Protein AF-A0A0P9EYX3-F1 (afdb_monomer_lite)

Structure (mmCIF, N/CA/C/O backbone):
data_AF-A0A0P9EYX3-F1
#
_entry.id   AF-A0A0P9EYX3-F1
#
loop_
_atom_site.group_PDB
_atom_site.id
_atom_site.type_symbol
_atom_site.label_atom_id
_atom_site.label_alt_id
_atom_site.label_comp_id
_atom_site.label_asym_id
_atom_site.label_entity_id
_atom_site.label_seq_id
_atom_site.pdbx_PDB_ins_code
_atom_site.Cartn_x
_atom_site.Cartn_y
_atom_site.Cartn_z
_atom_site.occupancy
_atom_site.B_iso_or_equiv
_atom_site.auth_seq_id
_atom_site.auth_comp_id
_atom_site.auth_asym_id
_atom_site.auth_atom_id
_atom_site.pdbx_PDB_model_num
ATOM 1 N N . MET A 1 1 ? 18.664 -8.738 9.461 1.00 56.00 1 MET A N 1
ATOM 2 C CA . MET A 1 1 ? 17.255 -9.121 9.704 1.00 56.00 1 MET A CA 1
ATOM 3 C C . MET A 1 1 ? 16.714 -9.709 8.414 1.00 56.00 1 MET A C 1
ATOM 5 O O . MET A 1 1 ? 16.962 -9.116 7.372 1.00 56.00 1 MET A O 1
ATOM 9 N N . SER A 1 2 ? 16.068 -10.877 8.462 1.00 75.12 2 SER A N 1
ATOM 10 C CA . SER A 1 2 ? 15.362 -11.426 7.294 1.00 75.12 2 SER A CA 1
ATOM 11 C C . SER A 1 2 ? 14.172 -10.527 6.969 1.00 75.12 2 SER A C 1
ATOM 13 O O . SER A 1 2 ? 13.503 -10.077 7.900 1.00 75.12 2 SER A O 1
ATOM 15 N N . MET A 1 3 ? 13.902 -10.258 5.690 1.00 77.12 3 MET A N 1
ATOM 16 C CA . MET A 1 3 ? 12.642 -9.605 5.327 1.00 77.12 3 MET A CA 1
ATOM 17 C C . MET A 1 3 ? 11.479 -10.579 5.584 1.00 77.12 3 MET A C 1
ATOM 19 O O . MET A 1 3 ? 11.653 -11.778 5.335 1.00 77.12 3 MET A O 1
ATOM 23 N N . PRO A 1 4 ? 10.333 -10.108 6.112 1.00 86.69 4 PRO A N 1
ATOM 24 C CA . PRO A 1 4 ? 9.135 -10.933 6.237 1.00 86.69 4 PRO A CA 1
ATOM 25 C C . PRO A 1 4 ? 8.667 -11.393 4.853 1.00 86.69 4 PRO A C 1
ATOM 27 O O . PRO A 1 4 ? 8.854 -10.683 3.862 1.00 86.69 4 PRO A O 1
ATOM 30 N N . SER A 1 5 ? 8.066 -12.581 4.779 1.00 93.69 5 SER A N 1
ATOM 31 C CA . SER A 1 5 ? 7.452 -13.033 3.531 1.00 93.69 5 SER A CA 1
ATOM 32 C C . SER A 1 5 ? 6.205 -12.200 3.208 1.00 93.69 5 SER A C 1
ATOM 34 O O . SER A 1 5 ? 5.615 -11.572 4.092 1.00 93.69 5 SER A O 1
ATOM 36 N N . SER A 1 6 ? 5.749 -12.247 1.952 1.00 94.88 6 SER A N 1
ATOM 37 C CA . SER A 1 6 ? 4.475 -11.625 1.565 1.00 94.88 6 SER A CA 1
ATOM 38 C C . SER A 1 6 ? 3.313 -12.107 2.437 1.00 94.88 6 SER A C 1
ATOM 40 O O . SER A 1 6 ? 2.456 -11.308 2.801 1.00 94.88 6 SER A O 1
ATOM 42 N N . ALA A 1 7 ? 3.270 -13.400 2.770 1.00 94.44 7 ALA A N 1
ATOM 43 C CA . ALA A 1 7 ? 2.204 -13.970 3.588 1.00 94.44 7 ALA A CA 1
ATOM 44 C C . ALA A 1 7 ? 2.258 -13.453 5.033 1.00 94.44 7 ALA A C 1
ATOM 46 O O . ALA A 1 7 ? 1.218 -13.154 5.622 1.00 94.44 7 ALA A O 1
ATOM 47 N N . ASP A 1 8 ? 3.464 -13.295 5.587 1.00 95.19 8 ASP A N 1
ATOM 48 C CA . ASP A 1 8 ? 3.642 -12.738 6.929 1.00 95.19 8 ASP A CA 1
ATOM 49 C C . ASP A 1 8 ? 3.175 -11.284 6.988 1.00 95.19 8 ASP A C 1
ATOM 51 O O . ASP A 1 8 ? 2.474 -10.900 7.925 1.00 95.19 8 ASP A O 1
ATOM 55 N N . LEU A 1 9 ? 3.532 -10.488 5.975 1.00 95.19 9 LEU A N 1
ATOM 56 C CA . LEU A 1 9 ? 3.181 -9.074 5.906 1.00 95.19 9 LEU A CA 1
ATOM 57 C C . LEU A 1 9 ? 1.673 -8.865 5.711 1.00 95.19 9 LEU A C 1
ATOM 59 O O . LEU A 1 9 ? 1.074 -8.083 6.445 1.00 95.19 9 LEU A O 1
ATOM 63 N N . ILE A 1 10 ? 1.042 -9.611 4.800 1.00 95.50 10 ILE A N 1
ATOM 64 C CA . ILE A 1 10 ? -0.418 -9.579 4.607 1.00 95.50 10 ILE A CA 1
ATOM 65 C C . ILE A 1 10 ? -1.128 -10.003 5.895 1.00 95.50 10 ILE A C 1
ATOM 67 O O . ILE A 1 10 ? -1.970 -9.274 6.411 1.00 95.50 10 ILE A O 1
ATOM 71 N N . GLY A 1 11 ? -0.705 -11.112 6.505 1.00 94.94 11 GLY A N 1
ATOM 72 C CA . GLY A 1 11 ? -1.278 -11.556 7.771 1.00 94.94 11 GLY A CA 1
ATOM 73 C C . GLY A 1 11 ? -1.064 -10.559 8.915 1.00 94.94 11 GLY A C 1
ATOM 74 O O . GLY A 1 11 ? -1.865 -10.516 9.849 1.00 94.94 11 GLY A O 1
ATOM 75 N N . GLN A 1 12 ? 0.009 -9.764 8.895 1.00 95.25 12 GLN A N 1
ATOM 76 C CA . GLN A 1 12 ? 0.209 -8.682 9.858 1.00 95.25 12 GLN A CA 1
ATOM 77 C C . GLN A 1 12 ? -0.786 -7.541 9.624 1.00 95.25 12 GLN A C 1
ATOM 79 O O . GLN A 1 12 ? -1.417 -7.100 10.585 1.00 95.25 12 GLN A O 1
ATOM 84 N N . ILE A 1 13 ? -0.947 -7.095 8.376 1.00 95.81 13 ILE A N 1
ATOM 85 C CA . ILE A 1 13 ? -1.912 -6.057 7.989 1.00 95.81 13 ILE A CA 1
ATOM 86 C C . ILE A 1 13 ? -3.324 -6.475 8.420 1.00 95.81 13 ILE A C 1
ATOM 88 O O . ILE A 1 13 ? -4.005 -5.731 9.129 1.00 95.81 13 ILE A O 1
ATOM 92 N N . ASP A 1 14 ? -3.732 -7.701 8.094 1.00 94.19 14 ASP A N 1
ATOM 93 C CA . ASP A 1 14 ? -5.078 -8.206 8.372 1.00 94.19 14 ASP A CA 1
ATOM 94 C C . ASP A 1 14 ? -5.364 -8.325 9.870 1.00 94.19 14 ASP A C 1
ATOM 96 O O . ASP A 1 14 ? -6.439 -7.942 10.334 1.00 94.19 14 ASP A O 1
ATOM 100 N N . ARG A 1 15 ? -4.397 -8.815 10.654 1.00 94.62 15 ARG A N 1
ATOM 101 C CA . ARG A 1 15 ? -4.605 -9.127 12.078 1.00 94.62 15 ARG A CA 1
ATOM 102 C C . ARG A 1 15 ? -4.329 -7.970 13.022 1.00 94.62 15 ARG A C 1
ATOM 104 O O . ARG A 1 15 ? -4.756 -8.037 14.173 1.00 94.62 15 ARG A O 1
ATOM 111 N N . LEU A 1 16 ? -3.610 -6.933 12.589 1.00 96.38 16 LEU A N 1
ATOM 112 C CA . LEU A 1 16 ? -3.310 -5.813 13.474 1.00 96.38 16 LEU A CA 1
ATOM 113 C C . LEU A 1 16 ? -4.608 -5.092 13.858 1.00 96.38 16 LEU A C 1
ATOM 115 O O . LEU A 1 16 ? -5.266 -4.484 13.014 1.00 96.38 16 LEU A O 1
ATOM 119 N N . ALA A 1 17 ? -4.964 -5.154 15.139 1.00 96.81 17 ALA A N 1
ATOM 120 C CA . ALA A 1 17 ? -6.042 -4.355 15.698 1.00 96.81 17 ALA A CA 1
ATOM 121 C C . ALA A 1 17 ? -5.555 -2.910 15.859 1.00 96.81 17 ALA A C 1
ATOM 123 O O . ALA A 1 17 ? -4.604 -2.656 16.599 1.00 96.81 17 ALA A O 1
ATOM 124 N N . VAL A 1 18 ? -6.199 -1.973 15.162 1.00 97.38 18 VAL A N 1
ATOM 125 C CA . VAL A 1 18 ? -5.868 -0.543 15.224 1.00 97.38 18 VAL A CA 1
ATOM 126 C C . VAL A 1 18 ? -6.902 0.167 16.108 1.00 97.38 18 VAL A C 1
ATOM 128 O O . VAL A 1 18 ? -8.075 0.209 15.729 1.00 97.38 18 VAL A O 1
ATOM 131 N N . PRO A 1 19 ? -6.516 0.700 17.285 1.00 96.56 19 PRO A N 1
ATOM 132 C CA . PRO A 1 19 ? -7.448 1.362 18.197 1.00 96.56 19 PRO A CA 1
ATOM 133 C C . PRO A 1 19 ? -8.070 2.642 17.611 1.00 96.56 19 PRO A C 1
ATOM 135 O O . PRO A 1 19 ? -7.474 3.273 16.732 1.00 96.56 19 PRO A O 1
ATOM 138 N N . PRO A 1 20 ? -9.223 3.094 18.140 1.00 96.56 20 PRO A N 1
ATOM 139 C CA . PRO A 1 20 ? -9.788 4.394 17.787 1.00 96.56 20 PRO A CA 1
ATOM 140 C C . PRO A 1 20 ? -8.774 5.535 17.961 1.00 96.56 20 PRO A C 1
ATOM 142 O O . PRO A 1 20 ? -8.062 5.598 18.963 1.00 96.56 20 PRO A O 1
ATOM 145 N N . GLY A 1 21 ? -8.722 6.446 16.985 1.00 97.25 21 GLY A N 1
ATOM 146 C CA . GLY A 1 21 ? -7.787 7.578 16.981 1.00 97.25 21 GLY A CA 1
ATOM 147 C C . GLY A 1 21 ? -6.361 7.238 16.531 1.00 97.25 21 GLY A C 1
ATOM 148 O O . GLY A 1 21 ? -5.475 8.076 16.681 1.00 97.25 21 GLY A O 1
ATOM 149 N N . GLN A 1 22 ? -6.125 6.038 15.991 1.00 97.94 22 GLN A N 1
ATOM 150 C CA . GLN A 1 22 ? -4.820 5.609 15.483 1.00 97.94 22 GLN A CA 1
ATOM 151 C C . GLN A 1 22 ? -4.900 5.111 14.039 1.00 97.94 22 GLN A C 1
ATOM 153 O O . GLN A 1 22 ? -5.967 4.757 13.538 1.00 97.94 22 GLN A O 1
ATOM 158 N N . LEU A 1 23 ? -3.737 5.065 13.392 1.00 97.88 23 LEU A N 1
ATOM 159 C CA . LEU A 1 23 ? -3.525 4.451 12.087 1.00 97.88 23 LEU A CA 1
ATOM 160 C C . LEU A 1 23 ? -2.263 3.593 12.138 1.00 97.88 23 LEU A C 1
ATOM 162 O O . LEU A 1 23 ? -1.281 3.965 12.782 1.00 97.88 23 LEU A O 1
ATOM 166 N N . ALA A 1 24 ? -2.281 2.475 11.421 1.00 98.00 24 ALA A N 1
ATOM 167 C CA . ALA A 1 24 ? -1.086 1.700 11.123 1.00 98.00 24 ALA A CA 1
ATOM 168 C C . ALA A 1 24 ? -0.657 1.935 9.673 1.00 98.00 24 ALA A C 1
ATOM 170 O O . ALA A 1 24 ? -1.507 2.082 8.793 1.00 98.00 24 ALA A O 1
ATOM 171 N N . LEU A 1 25 ? 0.657 1.978 9.443 1.00 97.88 25 LEU A N 1
ATOM 172 C CA . LEU A 1 25 ? 1.249 2.241 8.136 1.00 97.88 25 LEU A CA 1
ATOM 173 C C . LEU A 1 25 ?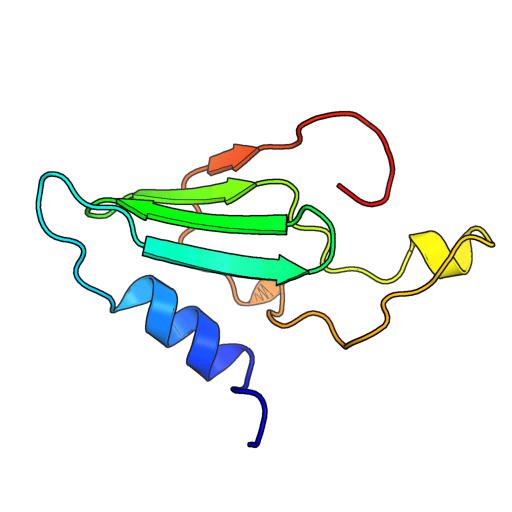 2.326 1.206 7.811 1.00 97.88 25 LEU A C 1
ATOM 175 O O . LEU A 1 25 ? 3.180 0.909 8.647 1.00 97.88 25 LEU A O 1
ATOM 179 N N . TRP A 1 26 ? 2.325 0.730 6.568 1.00 97.25 26 TRP A N 1
ATOM 180 C CA . TRP A 1 26 ? 3.379 -0.116 6.010 1.00 97.25 26 TRP A CA 1
ATOM 181 C C . TRP A 1 26 ? 3.890 0.493 4.713 1.00 97.25 26 TRP A C 1
ATOM 183 O O . TRP A 1 26 ? 3.104 0.765 3.809 1.00 97.25 26 TRP A O 1
ATOM 193 N N . ALA A 1 27 ? 5.205 0.686 4.610 1.00 95.81 27 ALA A N 1
ATOM 194 C CA . ALA A 1 27 ? 5.838 1.108 3.367 1.00 95.81 27 ALA A CA 1
ATOM 195 C C . ALA A 1 27 ? 6.003 -0.094 2.427 1.00 95.81 27 ALA A C 1
ATOM 197 O O . ALA A 1 27 ? 6.606 -1.102 2.799 1.00 95.81 27 ALA A O 1
ATOM 198 N N . LEU A 1 28 ? 5.505 0.032 1.197 1.00 95.00 28 LEU A N 1
ATOM 199 C CA . LEU A 1 28 ? 5.653 -0.966 0.132 1.00 95.00 28 LEU A CA 1
ATOM 200 C C . LEU A 1 28 ? 6.879 -0.701 -0.761 1.00 95.00 28 LEU A C 1
ATOM 202 O O . LEU A 1 28 ? 7.233 -1.528 -1.609 1.00 95.00 28 LEU A O 1
ATOM 206 N N . GLY A 1 29 ? 7.547 0.435 -0.544 1.00 92.56 29 GLY A N 1
ATOM 207 C CA . GLY A 1 29 ? 8.589 0.979 -1.410 1.00 92.56 29 GLY A CA 1
ATOM 208 C C . GLY A 1 29 ? 8.064 2.024 -2.376 1.00 92.56 29 GLY A C 1
ATOM 209 O O . GLY A 1 29 ? 6.864 2.101 -2.609 1.00 92.56 29 GLY A O 1
ATOM 210 N N . GLN A 1 30 ? 8.981 2.809 -2.947 1.00 90.88 30 GLN A N 1
ATOM 211 C CA . GLN A 1 30 ? 8.636 3.960 -3.784 1.00 90.88 30 GLN A CA 1
ATOM 212 C C . GLN A 1 30 ? 7.686 4.911 -3.028 1.00 90.88 30 GLN A C 1
ATOM 214 O O . GLN A 1 30 ? 7.990 5.270 -1.888 1.00 90.88 30 GLN A O 1
ATOM 219 N N . ALA A 1 31 ? 6.557 5.288 -3.630 1.00 94.19 31 ALA A N 1
ATOM 220 C CA . ALA A 1 31 ? 5.488 6.063 -3.005 1.00 94.19 31 ALA A CA 1
ATOM 221 C C . ALA A 1 31 ? 4.401 5.182 -2.353 1.00 94.19 31 ALA A C 1
ATOM 223 O O . ALA A 1 31 ? 3.430 5.712 -1.819 1.00 94.19 31 ALA A O 1
ATOM 224 N N . GLY A 1 32 ? 4.561 3.855 -2.379 1.00 96.62 32 GLY A N 1
ATOM 225 C CA . GLY A 1 32 ? 3.518 2.912 -2.005 1.00 96.62 32 GLY A CA 1
ATOM 226 C C . GLY A 1 32 ? 3.365 2.698 -0.504 1.00 96.62 32 GLY A C 1
ATOM 227 O O . GLY A 1 32 ? 4.336 2.390 0.198 1.00 96.62 32 GLY A O 1
ATOM 228 N N . PHE A 1 33 ? 2.125 2.770 -0.018 1.00 97.81 33 PHE A N 1
ATOM 229 C CA . PHE A 1 33 ? 1.768 2.537 1.380 1.00 97.81 33 PHE A CA 1
ATOM 230 C C . PHE A 1 33 ? 0.505 1.696 1.535 1.00 97.81 33 PHE A C 1
ATOM 232 O O . PHE A 1 33 ? -0.438 1.800 0.755 1.00 97.81 33 PHE A O 1
ATOM 239 N N . VAL A 1 34 ? 0.456 0.926 2.621 1.00 97.75 34 VAL A N 1
ATOM 240 C CA . VAL A 1 34 ? -0.796 0.414 3.190 1.00 97.75 34 VAL A CA 1
ATOM 241 C C . VAL A 1 34 ? -1.124 1.230 4.427 1.00 97.75 34 VAL A C 1
ATOM 243 O O . VAL A 1 34 ? -0.261 1.406 5.288 1.00 97.75 34 VAL A O 1
ATOM 246 N N . ILE A 1 35 ? -2.365 1.696 4.534 1.00 97.75 35 ILE A N 1
ATOM 247 C CA . ILE A 1 35 ? -2.906 2.359 5.719 1.00 97.75 35 ILE A CA 1
ATOM 248 C C . ILE A 1 35 ? -4.056 1.516 6.256 1.00 97.75 35 ILE A C 1
ATOM 250 O O . ILE A 1 35 ? -4.969 1.163 5.510 1.00 97.75 35 ILE A O 1
ATOM 254 N N . LYS A 1 36 ? -4.035 1.230 7.560 1.00 97.75 36 LYS A N 1
ATOM 255 C CA . LYS A 1 36 ? -5.150 0.579 8.254 1.00 97.75 36 LYS A CA 1
ATOM 256 C C . LYS A 1 36 ? -5.685 1.442 9.389 1.00 97.75 36 LYS A C 1
ATOM 258 O O . LYS A 1 36 ? -4.912 1.922 10.219 1.00 97.75 36 LYS A O 1
ATOM 263 N N . GLY A 1 37 ? -7.007 1.579 9.443 1.00 96.62 37 GLY A N 1
ATOM 264 C CA . GLY A 1 37 ? -7.747 2.190 10.547 1.00 96.62 37 GLY A CA 1
ATOM 265 C C . GLY A 1 37 ? -9.034 1.413 10.814 1.00 96.62 37 GLY A C 1
ATOM 266 O O . GLY A 1 37 ? -9.857 1.259 9.913 1.00 96.62 37 GLY A O 1
ATOM 267 N N . GLY A 1 38 ? -9.208 0.898 12.035 1.00 93.19 38 GLY A N 1
ATOM 268 C CA . GLY A 1 38 ? -10.267 -0.074 12.323 1.00 93.19 38 GLY A CA 1
ATOM 269 C C . GLY A 1 38 ? -10.190 -1.274 11.369 1.00 93.19 38 GLY A C 1
ATOM 270 O O . GLY A 1 38 ? -9.121 -1.868 11.210 1.00 93.19 38 GLY A O 1
ATOM 271 N N . ASP A 1 39 ? -11.302 -1.573 10.696 1.00 91.81 39 ASP A N 1
ATOM 272 C CA . ASP A 1 39 ? -11.409 -2.651 9.699 1.00 91.81 39 ASP A CA 1
ATOM 273 C C . ASP A 1 39 ? -11.123 -2.191 8.255 1.00 91.81 39 ASP A C 1
ATOM 275 O O . ASP A 1 39 ? -11.172 -2.995 7.324 1.00 91.81 39 ASP A O 1
ATOM 279 N N . MET A 1 40 ? -10.827 -0.902 8.048 1.00 95.19 40 MET A N 1
ATOM 280 C CA . MET A 1 40 ? -10.537 -0.337 6.730 1.00 95.19 40 MET A CA 1
ATOM 281 C C . MET A 1 40 ? -9.049 -0.468 6.406 1.00 95.19 40 MET A C 1
ATOM 283 O O . MET A 1 40 ? -8.206 0.028 7.156 1.00 95.19 40 MET A O 1
ATOM 287 N N . ILE A 1 41 ? -8.737 -1.069 5.258 1.00 97.50 41 ILE A N 1
ATOM 288 C CA . ILE A 1 41 ? -7.396 -1.175 4.680 1.00 97.50 41 ILE A CA 1
ATOM 289 C C . ILE A 1 41 ? -7.397 -0.456 3.325 1.00 97.50 41 ILE A C 1
ATOM 291 O O . ILE A 1 41 ? -8.162 -0.796 2.416 1.00 97.50 41 ILE A O 1
ATOM 295 N N . VAL A 1 42 ? -6.526 0.545 3.198 1.00 97.50 42 VAL A N 1
ATOM 296 C CA . VAL A 1 42 ? -6.342 1.365 1.995 1.00 97.50 42 VAL A CA 1
ATOM 297 C C . VAL A 1 42 ? -4.921 1.196 1.481 1.00 97.50 42 VAL A C 1
ATOM 299 O O . VAL A 1 42 ? -3.967 1.298 2.249 1.00 97.50 42 VAL A O 1
ATOM 302 N N . TYR A 1 43 ? -4.785 0.988 0.178 1.00 97.88 43 TYR A N 1
ATOM 303 C CA . TYR A 1 43 ? -3.503 0.994 -0.517 1.00 97.88 43 TYR A CA 1
ATOM 304 C C . TYR A 1 43 ? -3.354 2.322 -1.258 1.00 97.88 43 TYR A C 1
ATOM 306 O O . TYR A 1 43 ? -4.277 2.744 -1.950 1.00 97.88 43 TYR A O 1
ATOM 314 N N . ILE A 1 44 ? -2.214 2.984 -1.100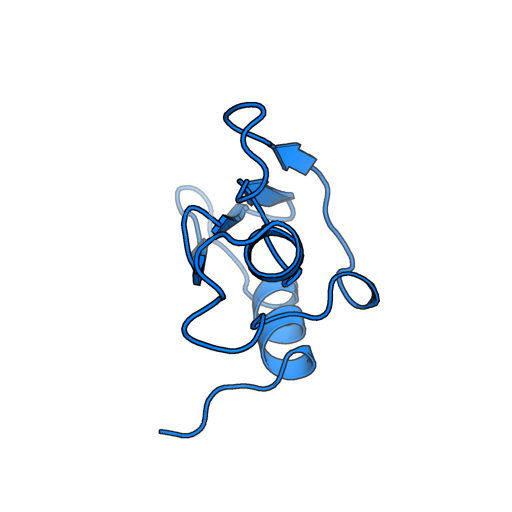 1.00 98.19 44 ILE A N 1
ATOM 315 C CA . ILE A 1 44 ? -1.842 4.201 -1.828 1.00 98.19 44 ILE A CA 1
ATOM 316 C C . ILE A 1 44 ? -0.637 3.850 -2.684 1.00 98.19 44 ILE A C 1
ATOM 318 O O . ILE A 1 44 ? 0.305 3.265 -2.154 1.00 98.19 44 ILE A O 1
ATOM 322 N N . ASP A 1 45 ? -0.691 4.181 -3.970 1.00 97.44 45 ASP A N 1
ATOM 323 C CA . AS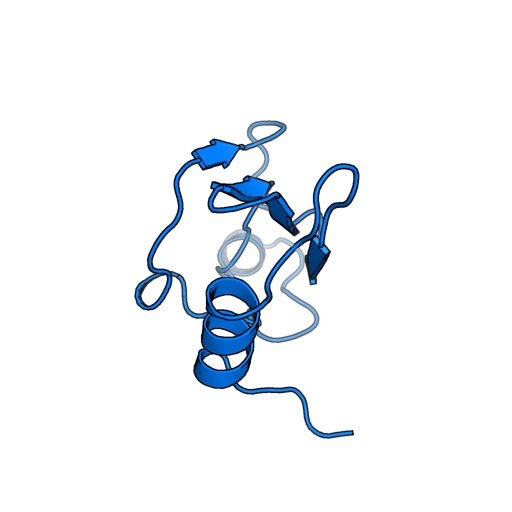P A 1 45 ? 0.368 3.980 -4.961 1.00 97.44 45 ASP A CA 1
ATOM 324 C C . ASP A 1 45 ? 1.053 2.597 -4.872 1.00 97.44 45 ASP A C 1
ATOM 326 O O . ASP A 1 45 ? 2.277 2.515 -4.699 1.00 97.44 45 ASP A O 1
ATOM 330 N N . PRO A 1 46 ? 0.303 1.472 -4.873 1.00 95.94 46 PRO A N 1
ATOM 331 C CA . PRO A 1 46 ? 0.881 0.147 -4.704 1.00 95.94 46 PRO A CA 1
ATOM 332 C C . PRO A 1 46 ? 1.584 -0.319 -5.987 1.00 95.94 46 PRO A C 1
ATOM 334 O O . PRO A 1 46 ? 1.213 -1.335 -6.584 1.00 95.94 46 PRO A O 1
ATOM 337 N N . TYR A 1 47 ? 2.664 0.357 -6.376 1.00 95.62 47 TYR A N 1
ATOM 338 C CA . TYR A 1 47 ? 3.585 -0.154 -7.374 1.00 95.62 47 TYR A CA 1
ATOM 339 C C . TYR A 1 47 ? 4.201 -1.443 -6.837 1.00 95.62 47 TYR A C 1
ATOM 341 O O . TYR A 1 47 ? 5.063 -1.425 -5.959 1.00 95.62 47 TYR A O 1
ATOM 349 N N . LEU A 1 48 ? 3.713 -2.581 -7.330 1.00 94.44 48 LEU A N 1
ATOM 350 C CA . LEU A 1 48 ? 4.101 -3.943 -6.934 1.00 94.44 48 LEU A CA 1
ATOM 351 C C . LEU A 1 48 ? 4.672 -4.745 -8.112 1.00 94.44 48 LEU A C 1
ATOM 353 O O . LEU A 1 48 ? 4.956 -5.933 -7.983 1.00 94.44 48 LEU A O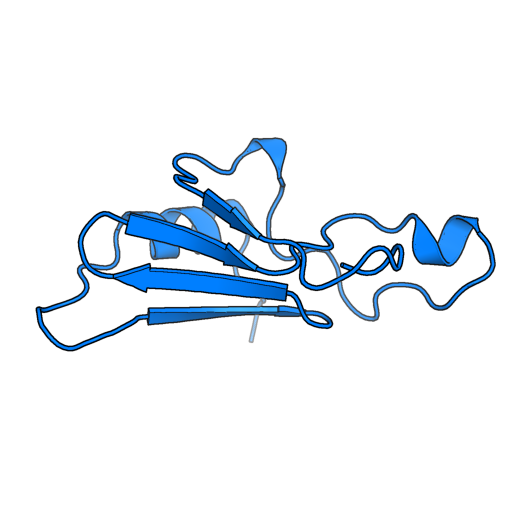 1
ATOM 357 N N . SER A 1 49 ? 4.863 -4.090 -9.257 1.00 91.88 49 SER A N 1
ATOM 358 C CA . SER A 1 49 ? 5.424 -4.682 -10.467 1.00 91.88 49 SER A CA 1
ATOM 359 C C . SER A 1 49 ? 6.897 -4.291 -10.658 1.00 91.88 49 SER A C 1
ATOM 361 O O . SER A 1 49 ? 7.525 -3.669 -9.797 1.00 91.88 49 SER A O 1
ATOM 363 N N . GLY A 1 50 ? 7.472 -4.700 -11.788 1.00 90.06 50 GLY A N 1
ATOM 364 C CA . GLY A 1 50 ? 8.778 -4.244 -12.266 1.00 90.06 50 GLY A CA 1
ATOM 365 C C . GLY A 1 50 ? 8.699 -3.573 -13.639 1.00 90.06 50 GLY A C 1
ATOM 366 O O . GLY A 1 50 ? 9.722 -3.501 -14.317 1.00 90.06 50 GLY A O 1
ATOM 367 N N . GLU A 1 51 ? 7.508 -3.140 -14.074 1.00 89.12 51 GLU A N 1
ATOM 368 C CA . GLU A 1 51 ? 7.269 -2.675 -15.451 1.00 89.12 51 GLU A CA 1
ATOM 369 C C . GLU A 1 51 ? 8.069 -1.414 -15.803 1.00 89.12 51 GLU A C 1
ATOM 371 O O . GLU A 1 51 ? 8.542 -1.297 -16.927 1.00 89.12 51 GLU A O 1
ATOM 376 N N . VAL A 1 52 ? 8.339 -0.528 -14.837 1.00 90.94 52 VAL A N 1
ATOM 377 C CA . VAL A 1 52 ? 9.148 0.685 -15.070 1.00 90.94 52 VAL A CA 1
ATOM 378 C C . VAL A 1 52 ? 10.543 0.341 -15.602 1.00 90.94 52 VAL A C 1
ATOM 380 O O . VAL A 1 52 ? 11.061 1.039 -16.467 1.00 90.94 52 VAL A O 1
ATOM 383 N N . ALA A 1 53 ? 11.152 -0.761 -15.143 1.00 91.31 53 ALA A N 1
ATOM 384 C CA . ALA A 1 53 ? 12.435 -1.216 -15.686 1.00 91.31 53 ALA A CA 1
ATOM 385 C C . ALA A 1 53 ? 12.323 -1.775 -17.107 1.00 91.31 53 ALA A C 1
ATOM 387 O O . ALA A 1 53 ? 13.286 -1.702 -17.868 1.00 91.31 53 ALA A O 1
ATOM 388 N N . ARG A 1 54 ? 11.176 -2.362 -17.464 1.00 89.19 54 ARG A N 1
ATOM 389 C CA . ARG A 1 54 ? 10.960 -2.933 -18.799 1.00 89.19 54 ARG A CA 1
ATOM 390 C C . ARG A 1 54 ? 10.807 -1.850 -19.863 1.00 89.19 54 ARG A C 1
ATOM 392 O O . ARG A 1 54 ? 11.280 -2.059 -20.974 1.00 89.19 54 ARG A O 1
ATOM 399 N N . ASP A 1 55 ? 10.281 -0.689 -19.485 1.00 87.50 55 ASP A N 1
ATOM 400 C CA . ASP A 1 55 ? 10.201 0.510 -20.332 1.00 87.50 55 ASP A CA 1
ATOM 401 C C . ASP A 1 55 ? 11.489 1.362 -20.326 1.00 87.50 55 ASP A C 1
ATOM 403 O O . ASP A 1 55 ? 11.506 2.503 -20.784 1.00 87.50 55 ASP A O 1
ATOM 407 N N . GLY A 1 56 ? 12.606 0.814 -19.829 1.00 89.44 56 GLY A N 1
ATOM 408 C CA . GLY A 1 56 ? 13.912 1.485 -19.827 1.00 89.44 56 GLY A CA 1
ATOM 409 C C . GLY A 1 56 ? 14.132 2.458 -18.664 1.00 89.44 56 GLY A C 1
ATOM 410 O O . GLY A 1 56 ? 15.139 3.166 -18.639 1.00 89.44 56 GLY A O 1
ATOM 411 N N . GLY A 1 57 ? 13.217 2.489 -17.693 1.00 88.94 57 GLY A N 1
ATOM 412 C CA . GLY A 1 57 ? 13.345 3.240 -16.449 1.00 88.94 57 GLY A CA 1
ATOM 413 C C . GLY A 1 57 ? 14.138 2.505 -15.361 1.00 88.94 57 GLY A C 1
ATOM 414 O O . GLY A 1 57 ? 14.750 1.456 -15.569 1.00 88.94 57 GLY A O 1
ATOM 415 N N . HIS A 1 58 ? 14.125 3.065 -14.150 1.00 89.31 58 HIS A N 1
ATOM 416 C CA . HIS A 1 58 ? 14.816 2.475 -13.003 1.00 89.31 58 HIS A CA 1
ATOM 417 C C . HIS A 1 58 ? 13.983 1.350 -12.379 1.00 89.31 58 HIS A C 1
ATOM 419 O O . HIS A 1 58 ? 12.828 1.538 -12.002 1.00 89.31 58 HIS A O 1
ATOM 425 N N . GLY A 1 59 ? 14.591 0.175 -12.222 1.00 90.50 59 GLY A N 1
ATOM 426 C CA . GLY A 1 59 ? 13.955 -0.951 -11.545 1.00 90.50 59 GLY A CA 1
ATOM 427 C C . GLY A 1 59 ? 13.844 -0.779 -10.038 1.00 90.50 59 GLY A C 1
ATOM 428 O O . GLY A 1 59 ? 14.542 0.025 -9.414 1.00 90.50 59 GLY A O 1
ATOM 429 N N . ARG A 1 60 ? 12.989 -1.607 -9.430 1.00 92.19 60 ARG A N 1
ATOM 430 C CA . ARG A 1 60 ? 12.908 -1.684 -7.973 1.00 92.19 60 ARG A CA 1
ATOM 431 C C . ARG A 1 60 ? 14.264 -2.076 -7.391 1.00 92.19 60 ARG A C 1
ATOM 433 O O . ARG A 1 60 ? 14.886 -3.042 -7.826 1.00 92.19 60 ARG A O 1
ATOM 440 N N . ARG A 1 61 ? 14.674 -1.378 -6.333 1.00 91.06 61 ARG A N 1
ATOM 441 C CA . ARG A 1 61 ? 15.899 -1.699 -5.578 1.00 91.06 61 ARG A CA 1
ATOM 442 C C . ARG A 1 61 ? 15.742 -2.906 -4.648 1.00 91.06 61 ARG A C 1
ATOM 444 O O . ARG A 1 61 ? 16.737 -3.418 -4.149 1.00 91.06 61 ARG A O 1
ATOM 451 N N . PHE A 1 62 ? 14.507 -3.335 -4.399 1.00 89.88 62 PHE A N 1
ATOM 452 C CA . PHE A 1 62 ? 14.165 -4.516 -3.612 1.00 89.88 62 PHE A CA 1
ATOM 453 C C . PHE A 1 62 ? 12.880 -5.162 -4.158 1.00 89.88 62 PHE A C 1
ATOM 455 O O . PHE A 1 62 ? 12.076 -4.462 -4.786 1.00 89.88 62 PHE A O 1
ATOM 462 N N . PRO A 1 63 ? 12.670 -6.475 -3.940 1.00 91.81 63 PRO A N 1
ATOM 463 C CA . PRO A 1 63 ? 11.467 -7.168 -4.398 1.00 91.81 63 PRO A CA 1
ATOM 464 C C . PRO A 1 63 ? 10.180 -6.493 -3.913 1.00 91.81 63 PRO A C 1
ATOM 466 O O . PRO A 1 63 ? 10.174 -5.838 -2.871 1.00 91.81 63 PRO A O 1
ATOM 469 N N . ALA A 1 64 ? 9.079 -6.658 -4.648 1.00 94.50 64 ALA A N 1
ATOM 470 C CA . ALA A 1 64 ? 7.771 -6.271 -4.129 1.00 94.50 64 ALA A CA 1
ATOM 471 C C . ALA A 1 64 ? 7.516 -7.009 -2.799 1.00 94.50 64 ALA A C 1
ATOM 473 O O . ALA A 1 64 ? 7.685 -8.229 -2.751 1.00 94.50 64 ALA A O 1
ATOM 474 N N . PRO A 1 65 ? 7.173 -6.299 -1.708 1.00 94.62 65 PRO A N 1
ATOM 475 C CA . PRO A 1 65 ? 7.063 -6.919 -0.389 1.00 94.62 65 PRO A CA 1
ATOM 476 C C . PRO A 1 65 ? 5.776 -7.733 -0.225 1.00 94.62 65 PRO A C 1
ATOM 478 O O . PRO A 1 65 ? 5.687 -8.552 0.686 1.00 94.62 65 PRO A O 1
ATOM 481 N N . ILE A 1 66 ? 4.794 -7.520 -1.105 1.00 94.69 66 ILE A N 1
ATOM 482 C CA . ILE A 1 66 ? 3.547 -8.277 -1.160 1.00 94.69 66 ILE A CA 1
ATOM 483 C C . ILE A 1 66 ? 3.266 -8.737 -2.589 1.00 94.69 66 ILE A C 1
ATOM 485 O O . ILE A 1 66 ? 3.529 -8.010 -3.548 1.00 94.69 66 ILE A O 1
ATOM 489 N N . ASP A 1 67 ? 2.710 -9.937 -2.714 1.00 94.25 67 ASP A N 1
ATOM 490 C CA . ASP A 1 67 ? 2.080 -10.414 -3.938 1.00 94.25 67 ASP A CA 1
ATOM 491 C C . ASP A 1 67 ? 0.678 -9.785 -4.051 1.00 94.25 67 ASP A C 1
ATOM 493 O O . ASP A 1 67 ? -0.170 -10.045 -3.187 1.00 94.25 67 ASP A O 1
ATOM 497 N N . PRO A 1 68 ? 0.394 -8.977 -5.091 1.00 92.50 68 PRO A N 1
ATOM 498 C CA . PRO A 1 68 ? -0.924 -8.374 -5.273 1.00 92.50 68 PRO A CA 1
ATOM 499 C C . PRO A 1 68 ? -2.054 -9.412 -5.371 1.00 92.50 68 PRO A C 1
ATOM 501 O O . PRO A 1 68 ? -3.177 -9.116 -4.969 1.00 92.50 68 PRO A O 1
ATOM 504 N N . ALA A 1 69 ? -1.787 -10.639 -5.840 1.00 92.31 69 ALA A N 1
ATOM 505 C CA . ALA A 1 69 ? -2.801 -11.695 -5.928 1.00 92.31 69 ALA A CA 1
ATOM 506 C C . ALA A 1 69 ? -3.228 -12.251 -4.555 1.00 92.31 69 ALA A C 1
ATOM 508 O O . ALA A 1 69 ? -4.312 -12.833 -4.421 1.00 9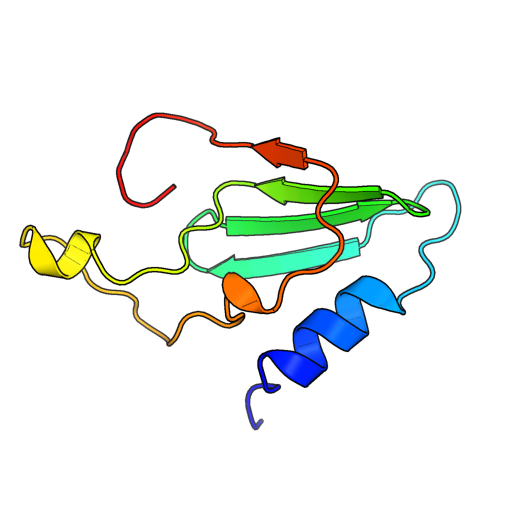2.31 69 ALA A O 1
ATOM 509 N N . ALA A 1 70 ? -2.390 -12.067 -3.532 1.00 90.88 70 ALA A N 1
ATOM 510 C CA . ALA A 1 70 ? -2.632 -12.532 -2.172 1.00 90.88 70 ALA A CA 1
ATOM 511 C C . ALA A 1 70 ? -3.358 -11.495 -1.291 1.00 90.88 70 ALA A C 1
ATOM 513 O O . ALA A 1 70 ? -3.809 -11.839 -0.200 1.00 90.88 70 ALA A O 1
ATOM 514 N N . VAL A 1 71 ? -3.503 -10.247 -1.749 1.00 90.31 71 VAL A N 1
ATOM 515 C CA . VAL A 1 71 ? -4.120 -9.154 -0.981 1.00 90.31 71 VAL A CA 1
ATOM 516 C C . VAL A 1 71 ? -5.615 -9.393 -0.775 1.00 90.31 71 VAL A C 1
ATOM 518 O O . VAL A 1 71 ? -6.392 -9.335 -1.731 1.00 90.31 71 VAL A O 1
ATOM 521 N N . ARG A 1 72 ? -6.042 -9.638 0.474 1.00 83.12 72 ARG A N 1
ATOM 522 C CA . ARG A 1 72 ? -7.460 -9.765 0.858 1.00 83.12 72 ARG A CA 1
ATOM 523 C C . ARG A 1 72 ? -7.664 -9.391 2.342 1.00 83.12 72 ARG A C 1
ATOM 525 O O . ARG A 1 72 ? -7.168 -10.145 3.167 1.00 83.12 72 ARG A O 1
ATOM 532 N N . PRO A 1 73 ? -8.458 -8.358 2.705 1.00 79.88 73 PRO A N 1
ATOM 533 C CA . PRO A 1 73 ? -9.205 -7.424 1.856 1.00 79.88 73 PRO A CA 1
ATOM 534 C C . PRO A 1 73 ? -8.450 -6.109 1.552 1.00 79.88 73 PRO A C 1
ATOM 536 O O . PRO A 1 73 ? -7.624 -5.648 2.333 1.00 79.88 73 PRO A O 1
ATOM 539 N N . ALA A 1 74 ? -8.791 -5.468 0.429 1.00 86.19 74 ALA A N 1
ATOM 540 C CA . ALA A 1 74 ? -8.434 -4.081 0.119 1.00 86.19 74 ALA A CA 1
ATOM 541 C C . ALA A 1 74 ? -9.721 -3.308 -0.181 1.00 86.19 74 ALA A C 1
ATOM 543 O O . ALA A 1 74 ? -10.359 -3.546 -1.206 1.00 86.19 74 ALA A O 1
ATOM 544 N N . GLN A 1 75 ? -10.143 -2.424 0.725 1.00 95.31 75 GLN A N 1
ATOM 545 C CA . GLN A 1 75 ? -11.394 -1.681 0.543 1.00 95.31 75 GLN A CA 1
ATOM 546 C C . GLN A 1 75 ? -11.242 -0.507 -0.426 1.00 95.31 75 GLN A C 1
ATOM 548 O O . GLN A 1 75 ? -12.211 -0.130 -1.082 1.00 95.31 75 GLN A O 1
ATOM 553 N N . ALA A 1 76 ? -10.044 0.069 -0.523 1.00 96.06 76 ALA A N 1
ATOM 554 C CA . ALA A 1 76 ? -9.735 1.099 -1.502 1.00 96.06 76 ALA A CA 1
ATOM 555 C C . ALA A 1 76 ? -8.285 0.988 -1.978 1.00 96.06 76 ALA A C 1
ATOM 557 O O . ALA A 1 76 ? -7.384 0.636 -1.212 1.00 96.06 76 ALA A O 1
ATOM 558 N N . VAL A 1 77 ? -8.084 1.339 -3.245 1.00 96.69 77 VAL A N 1
ATOM 559 C CA . VAL A 1 77 ? -6.773 1.553 -3.855 1.00 96.69 77 VAL A CA 1
ATOM 560 C C . VAL A 1 77 ? -6.786 2.955 -4.445 1.00 96.69 77 VAL A C 1
ATOM 562 O O . VAL A 1 77 ? -7.699 3.299 -5.195 1.00 96.69 77 VAL A O 1
ATOM 565 N N . LEU A 1 78 ? -5.812 3.770 -4.062 1.00 97.94 78 LEU A N 1
ATOM 566 C CA . LEU A 1 78 ? -5.669 5.155 -4.486 1.00 97.94 78 LEU A CA 1
ATOM 567 C C . LEU A 1 78 ? -4.378 5.287 -5.288 1.00 97.94 78 LEU A C 1
ATOM 569 O O . LEU A 1 78 ? -3.340 4.808 -4.841 1.00 97.94 78 LEU A O 1
ATOM 573 N N . ALA A 1 79 ? -4.460 5.955 -6.435 1.00 97.50 79 ALA A N 1
ATOM 574 C CA . ALA A 1 79 ? -3.306 6.399 -7.206 1.00 97.50 79 ALA A CA 1
ATOM 575 C C . ALA A 1 79 ? -3.230 7.926 -7.122 1.00 97.50 79 ALA A C 1
ATOM 577 O O . ALA A 1 79 ? -4.241 8.608 -7.322 1.00 97.50 79 ALA A O 1
ATOM 578 N N . THR A 1 80 ? -2.062 8.469 -6.794 1.00 97.88 80 THR A N 1
ATOM 579 C CA . THR A 1 80 ? -1.864 9.916 -6.662 1.00 97.88 80 THR A CA 1
ATOM 580 C C . THR A 1 80 ? -1.851 10.616 -8.018 1.00 97.88 80 THR A C 1
ATOM 582 O O . THR A 1 80 ? -2.393 11.715 -8.131 1.00 97.88 80 THR A O 1
ATOM 585 N N . HIS A 1 81 ? -1.253 9.990 -9.035 1.00 97.56 81 HIS A N 1
ATOM 586 C CA . HIS A 1 81 ? -1.182 10.467 -10.418 1.00 97.56 81 HIS A CA 1
ATOM 587 C C . HIS A 1 81 ? -0.854 9.312 -11.385 1.00 97.56 81 HIS A C 1
ATOM 589 O O . HIS A 1 81 ? -0.754 8.163 -10.967 1.00 97.56 81 HIS A O 1
ATOM 595 N N . GLU A 1 82 ? -0.734 9.601 -12.682 1.00 95.12 82 GLU A N 1
ATOM 596 C CA . GLU A 1 82 ? -0.691 8.622 -13.778 1.00 95.12 82 GLU A CA 1
ATOM 597 C C . GLU A 1 82 ? 0.692 8.045 -14.116 1.00 95.12 82 GLU A C 1
ATOM 599 O O . GLU A 1 82 ? 0.812 7.259 -15.060 1.00 95.12 82 GLU A O 1
ATOM 604 N N . HIS A 1 83 ? 1.748 8.442 -13.405 1.00 94.19 83 HIS A N 1
ATOM 605 C CA . HIS A 1 83 ? 3.072 7.874 -13.644 1.00 94.19 83 HIS A CA 1
ATOM 606 C C . HIS A 1 83 ? 3.105 6.379 -13.297 1.00 94.19 83 HIS A C 1
ATOM 608 O O . HIS A 1 83 ? 2.468 5.922 -12.355 1.00 94.19 83 HIS A O 1
ATOM 614 N N . MET A 1 84 ? 3.872 5.606 -14.071 1.00 92.62 84 MET A N 1
ATOM 615 C CA . MET A 1 84 ? 3.858 4.136 -14.022 1.00 92.62 84 MET A C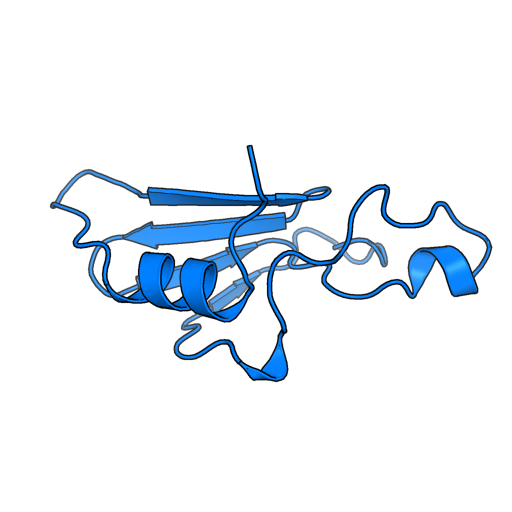A 1
ATOM 616 C C . MET A 1 84 ? 4.361 3.523 -12.707 1.00 92.62 84 MET A C 1
ATOM 618 O O . MET A 1 84 ? 4.162 2.330 -12.478 1.00 92.62 84 MET A O 1
ATOM 622 N N . ASP A 1 85 ? 5.076 4.291 -11.888 1.00 92.94 85 ASP A N 1
ATOM 623 C CA . ASP A 1 85 ? 5.613 3.867 -10.596 1.00 92.94 85 ASP A CA 1
ATOM 624 C C . ASP A 1 85 ? 4.665 4.134 -9.413 1.00 92.94 85 ASP A C 1
ATOM 626 O O . ASP A 1 85 ? 5.105 4.045 -8.261 1.00 92.94 85 ASP A O 1
ATOM 630 N N . HIS A 1 86 ? 3.386 4.409 -9.702 1.00 94.81 86 HIS A N 1
ATOM 631 C CA . HIS A 1 86 ? 2.296 4.616 -8.745 1.00 94.81 86 HIS A CA 1
ATOM 632 C C . HIS A 1 86 ? 1.210 3.538 -8.884 1.00 94.81 86 HIS A C 1
ATOM 634 O O . HIS A 1 86 ? 0.799 3.220 -10.022 1.00 94.81 86 HIS A O 1
#

Organism: NCBI:txid186479

Foldseek 3Di:
DDQDAQVRVLVCLQPDAADPPGWDWDDQDDQWIWIDDGRAIEIEQQQQDQVCVVVVHDGDPDHRRHDPVPHPDHPYYHYPDDDNSD

Radius of gyration: 13.49 Å; chains: 1; bounding box: 29×24×38 Å

Secondary structure (DSSP, 8-state):
-PPPPHHHHHHHHHH----TT--EEEEEETTEEEEEETTEEEEES---S-HHHHTTSPPPSS--SS-GGG----SEEE-SSSSTT-

pLDDT: mean 93.15, std 6.0, range [56.0, 98.19]

InterPro domains:
  IPR036866 Ribonuclease Z/Hydroxyacylglutathione hydrolase-like [G3DSA:3.60.15.10] (5-86)
  IPR036866 Ribonuclease Z/Hydroxyacylglutathione hydrolase-like [SSF56281] (18-86)

Sequence (86 aa):
MSMPSSADLIGQIDRLAVPPGQLALWALGQAGFVIKGGDMIVYIDPYLSGEVARDGGHGRRFPAPIDPAAVRPAQAVLATHEHMDH